Protein AF-A0A8S3ASA4-F1 (afdb_monomer_lite)

Organism: NCBI:txid392030

Secondary structure (DSSP, 8-state):
-EEE-TTS-HHHHHHHHHHHH-TT-S---EEE-HHHHTS----TT--------SS-----

Sequence (60 aa):
FVRLDGSMSIKKRGKIVDSFNNPESADFIFMLSSKAGGCGLNLIGANRLVMFDPDWNPAS

Foldseek 3Di:
DEEDDPVDDPVVVVVRLVLLQPPPHPDPDYHYDPRRPVPPGDRPSDDDDDDDDPDDDPDD

InterPro domains:
  IPR001650 Helicase, C-terminal domain-like [PF00271] (2-59)
  IPR001650 Helicase, C-terminal domain-like [PS51194] (1-60)
  IPR027417 P-loop containing nucleoside triphosphate hydrolase [G3DSA:3.40.50.300] (1-59)
  IPR027417 P-loop containing nucleoside triphosphate hydrolase [SSF52540] (2-60)
  IPR049730 SNF2/RAD5-like, C-terminal helicase domain [cd18793] (1-59)
  IPR050496 SNF2/RAD54 Helicase and DNA Repair [PTHR45629] (1-59)

pLDDT: mean 79.47, std 11.33, range [43.56, 90.44]

Structure (mmCIF, N/CA/C/O backbone):
data_AF-A0A8S3ASA4-F1
#
_entry.id   AF-A0A8S3ASA4-F1
#
loop_
_atom_site.group_PDB
_atom_site.id
_atom_site.type_symbol
_atom_site.label_atom_id
_atom_site.label_alt_id
_atom_site.label_comp_id
_atom_site.label_asym_id
_atom_site.label_entity_id
_atom_site.label_seq_id
_atom_site.pdbx_PDB_ins_code
_atom_site.Cartn_x
_atom_site.Cartn_y
_atom_site.Cartn_z
_atom_site.occupancy
_atom_site.B_iso_or_equiv
_atom_site.auth_seq_id
_atom_site.auth_comp_id
_atom_site.auth_asym_id
_atom_site.auth_atom_id
_atom_site.pdbx_PDB_model_num
ATOM 1 N N . PHE A 1 1 ? -10.966 -4.393 -3.187 1.00 77.31 1 PHE A N 1
ATOM 2 C CA . P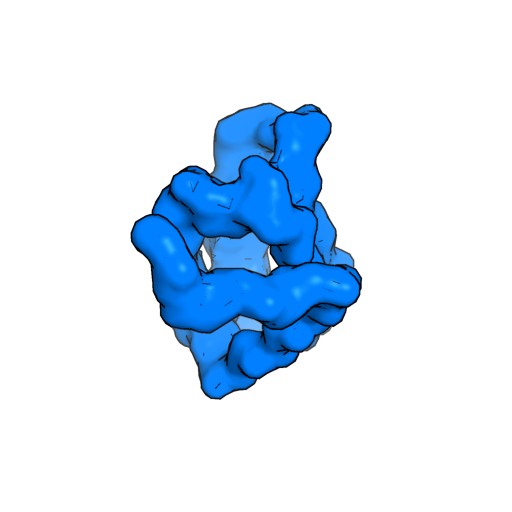HE A 1 1 ? -9.537 -4.190 -3.501 1.00 77.31 1 PHE A CA 1
ATOM 3 C C . PHE A 1 1 ? -9.319 -2.704 -3.680 1.00 77.31 1 PHE A C 1
ATOM 5 O O . PHE A 1 1 ? -10.185 -2.038 -4.240 1.00 77.31 1 PHE A O 1
ATOM 12 N N . VAL A 1 2 ? -8.175 -2.187 -3.242 1.00 86.62 2 VAL A N 1
ATOM 13 C CA . VAL A 1 2 ? -7.852 -0.762 -3.341 1.00 86.62 2 VAL A CA 1
ATOM 14 C C . VAL A 1 2 ? -6.691 -0.550 -4.294 1.00 86.62 2 VAL A C 1
ATOM 16 O O . VAL A 1 2 ? -5.825 -1.410 -4.436 1.00 86.62 2 VAL A O 1
ATOM 19 N N . ARG A 1 3 ? -6.677 0.598 -4.969 1.00 87.19 3 ARG A N 1
ATOM 20 C CA . ARG A 1 3 ? -5.622 0.992 -5.899 1.00 87.19 3 ARG A CA 1
ATOM 21 C C . ARG A 1 3 ? -5.106 2.374 -5.536 1.00 87.19 3 ARG A C 1
ATOM 23 O O . ARG A 1 3 ? -5.896 3.289 -5.312 1.00 87.19 3 ARG A O 1
ATOM 30 N N . LEU A 1 4 ? -3.788 2.524 -5.555 1.00 86.31 4 LEU A N 1
ATOM 31 C CA . LEU A 1 4 ? -3.109 3.804 -5.426 1.00 86.31 4 LEU A CA 1
ATOM 32 C C . LEU A 1 4 ? -2.176 3.992 -6.627 1.00 86.31 4 LEU A C 1
ATOM 34 O O . LEU A 1 4 ? -1.264 3.202 -6.880 1.00 86.31 4 LEU A O 1
ATOM 38 N N . ASP A 1 5 ? -2.424 5.068 -7.371 1.00 83.56 5 ASP A N 1
ATOM 39 C CA . ASP A 1 5 ? -1.612 5.483 -8.510 1.00 83.56 5 ASP A CA 1
ATOM 40 C C . ASP A 1 5 ? -1.226 6.968 -8.429 1.00 83.56 5 ASP A C 1
ATOM 42 O O . ASP A 1 5 ? -1.672 7.717 -7.552 1.00 83.56 5 ASP A O 1
ATOM 46 N N . GLY A 1 6 ? -0.357 7.393 -9.347 1.00 77.62 6 GLY A N 1
ATOM 47 C CA . GLY A 1 6 ? 0.208 8.742 -9.355 1.00 77.62 6 GLY A CA 1
ATOM 48 C C . GLY A 1 6 ? -0.814 9.862 -9.575 1.00 77.62 6 GLY A C 1
ATOM 49 O O . GLY A 1 6 ? -0.509 11.006 -9.251 1.00 77.62 6 GLY A O 1
ATOM 50 N N . SER A 1 7 ? -2.020 9.555 -10.066 1.00 81.00 7 SER A N 1
ATOM 51 C CA . SER A 1 7 ? -3.076 10.550 -10.300 1.00 81.00 7 SER A CA 1
ATOM 52 C C . SER A 1 7 ? -3.864 10.904 -9.032 1.00 81.00 7 SER A C 1
ATOM 54 O O . SER A 1 7 ? -4.584 11.902 -8.997 1.00 81.00 7 SER A O 1
ATOM 56 N N . MET A 1 8 ? -3.723 10.118 -7.957 1.00 81.88 8 MET A N 1
ATOM 57 C CA . MET A 1 8 ? -4.410 10.378 -6.695 1.00 81.88 8 MET A CA 1
ATOM 58 C C . MET A 1 8 ? -3.789 11.527 -5.898 1.00 81.88 8 MET A C 1
ATOM 60 O O . MET A 1 8 ? -2.580 11.557 -5.648 1.00 81.88 8 MET A O 1
ATOM 64 N N . SER A 1 9 ? -4.655 12.400 -5.376 1.00 82.88 9 SER A N 1
ATOM 65 C CA . SER A 1 9 ? -4.279 13.458 -4.437 1.00 82.88 9 SER A CA 1
ATOM 66 C C . SER A 1 9 ? -3.823 12.898 -3.086 1.00 82.88 9 SER A C 1
ATOM 68 O O . SER A 1 9 ? -4.304 11.860 -2.625 1.00 82.88 9 SER A O 1
ATOM 70 N N . ILE A 1 10 ? -2.934 13.628 -2.408 1.00 80.88 10 ILE A N 1
ATOM 71 C CA . ILE A 1 10 ? -2.348 13.243 -1.110 1.00 80.88 10 ILE A CA 1
ATOM 72 C C . ILE A 1 10 ? -3.435 12.924 -0.070 1.00 80.88 10 ILE A C 1
ATOM 74 O O . ILE A 1 10 ? -3.373 11.904 0.611 1.00 80.88 10 ILE A O 1
ATOM 78 N N . LYS A 1 11 ? -4.496 13.739 -0.010 1.00 83.38 11 LYS A N 1
ATOM 79 C CA . LYS A 1 11 ? -5.614 13.542 0.927 1.00 83.38 11 LYS A CA 1
ATOM 80 C C . LYS A 1 11 ? -6.364 12.227 0.691 1.00 83.38 11 LYS A C 1
ATOM 82 O O . LYS A 1 11 ? -6.825 11.603 1.642 1.00 83.38 11 LYS A O 1
ATOM 87 N N . LYS A 1 12 ? -6.501 11.802 -0.570 1.00 85.62 12 LYS A N 1
ATOM 88 C CA . LYS A 1 12 ? -7.153 10.533 -0.918 1.00 85.62 12 LYS A CA 1
ATOM 89 C C . LYS A 1 12 ? -6.230 9.342 -0.636 1.00 85.62 12 LYS A C 1
ATOM 91 O O . LYS A 1 12 ? -6.729 8.296 -0.242 1.00 85.62 12 LYS A O 1
ATOM 96 N N . ARG A 1 13 ? -4.906 9.515 -0.772 1.00 86.06 13 ARG A N 1
ATOM 97 C CA . ARG A 1 13 ? -3.904 8.489 -0.422 1.00 86.06 13 ARG A CA 1
ATOM 98 C C . ARG A 1 13 ? -3.977 8.113 1.056 1.00 86.06 13 ARG A C 1
ATOM 100 O O . ARG A 1 13 ? -4.113 6.933 1.340 1.00 86.06 13 ARG A O 1
ATOM 107 N N . GLY A 1 14 ? -3.973 9.098 1.960 1.00 85.75 14 GLY A N 1
ATOM 108 C CA . GLY A 1 14 ? -4.059 8.847 3.407 1.00 85.75 14 GLY A CA 1
ATOM 109 C C . GLY A 1 14 ? -5.286 8.014 3.782 1.00 85.75 14 GLY A C 1
ATOM 110 O O . GLY A 1 14 ? -5.147 6.929 4.325 1.00 85.75 14 GLY A O 1
ATOM 111 N N . LYS A 1 15 ? -6.477 8.434 3.333 1.00 88.81 15 LYS A N 1
ATOM 112 C CA . LYS A 1 15 ? -7.726 7.690 3.580 1.00 88.81 15 LYS A CA 1
ATOM 113 C C . LYS A 1 15 ? -7.687 6.242 3.092 1.00 88.81 15 LYS A C 1
ATOM 115 O O . LYS A 1 15 ? -8.252 5.364 3.730 1.00 88.81 15 LYS A O 1
ATOM 120 N N . ILE A 1 16 ? -7.071 6.012 1.936 1.00 88.62 16 ILE A N 1
ATOM 121 C CA . ILE A 1 16 ? -6.950 4.680 1.347 1.00 88.62 16 ILE A CA 1
ATOM 122 C C . ILE A 1 16 ? -5.994 3.800 2.164 1.00 88.62 16 ILE A C 1
ATOM 124 O O . ILE A 1 16 ? -6.300 2.635 2.400 1.00 88.62 16 ILE A O 1
ATOM 128 N N . VAL A 1 17 ? -4.871 4.358 2.621 1.00 88.44 17 VAL A N 1
ATOM 129 C CA . VAL A 1 17 ? -3.915 3.661 3.494 1.00 88.44 17 VAL A CA 1
ATOM 130 C C . VAL A 1 17 ? -4.560 3.321 4.836 1.00 88.44 17 VAL A C 1
ATOM 132 O O . VAL A 1 17 ? -4.470 2.180 5.276 1.00 88.44 17 VAL A O 1
ATOM 135 N N . ASP A 1 18 ? -5.271 4.269 5.444 1.00 89.31 18 ASP A N 1
ATOM 136 C CA . ASP A 1 18 ? -5.963 4.061 6.719 1.00 89.31 18 ASP A CA 1
ATOM 137 C C . ASP A 1 18 ? -7.051 2.984 6.596 1.00 89.31 18 ASP A C 1
ATOM 139 O O . ASP A 1 18 ? -7.155 2.097 7.438 1.00 89.31 18 ASP A O 1
ATOM 143 N N . SER A 1 19 ? -7.823 3.017 5.504 1.00 89.19 19 SER A N 1
ATOM 144 C CA . SER A 1 19 ? -8.850 2.012 5.215 1.00 89.19 19 SER A CA 1
ATOM 145 C C . SER A 1 19 ? -8.261 0.623 4.984 1.00 89.19 19 SER A C 1
ATOM 147 O O . SER A 1 19 ? -8.904 -0.362 5.320 1.00 89.19 19 SER A O 1
ATOM 149 N N . PHE A 1 20 ? -7.066 0.519 4.402 1.00 90.19 20 PHE A N 1
ATOM 150 C CA . PHE A 1 20 ? -6.397 -0.766 4.201 1.00 90.19 20 PHE A CA 1
ATOM 151 C C . PHE A 1 20 ? -5.738 -1.291 5.486 1.00 90.19 20 PHE A C 1
ATOM 153 O O . PHE A 1 20 ? -5.717 -2.491 5.729 1.00 90.19 20 PHE A O 1
ATOM 160 N N . ASN A 1 21 ? -5.234 -0.396 6.339 1.00 89.69 21 ASN A N 1
ATOM 161 C CA . ASN A 1 21 ? -4.661 -0.757 7.635 1.00 89.69 21 ASN A CA 1
ATOM 162 C C . ASN A 1 21 ? -5.717 -1.109 8.694 1.00 89.69 21 ASN A C 1
ATOM 164 O O . ASN A 1 21 ? -5.353 -1.623 9.750 1.00 89.69 21 ASN A O 1
ATOM 168 N N . ASN A 1 22 ? -7.000 -0.834 8.445 1.00 90.44 22 ASN A N 1
ATOM 169 C CA . ASN A 1 22 ? -8.069 -1.24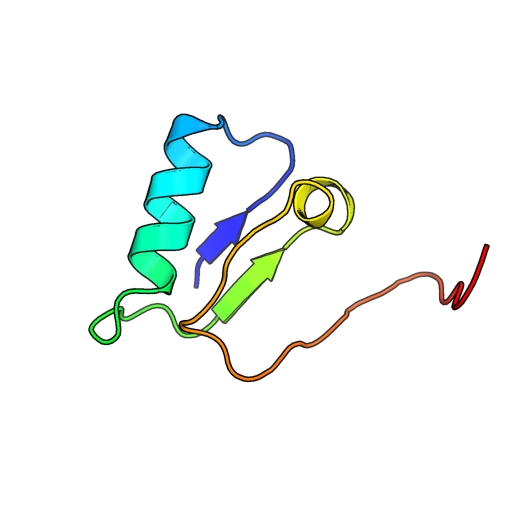0 9.345 1.00 90.44 22 ASN A CA 1
ATOM 170 C C . ASN A 1 22 ? -8.242 -2.775 9.299 1.00 90.44 22 ASN A C 1
ATOM 172 O O . ASN A 1 22 ? -8.571 -3.304 8.238 1.00 90.44 22 ASN A O 1
ATOM 176 N N . PRO A 1 23 ? -8.082 -3.500 10.422 1.00 84.75 23 PRO A N 1
ATOM 177 C CA . PRO A 1 23 ? -8.272 -4.950 10.455 1.00 84.75 23 PRO A CA 1
ATOM 178 C C . PRO A 1 23 ? -9.711 -5.401 10.152 1.00 84.75 23 PRO A C 1
ATOM 180 O O . PRO A 1 23 ? -9.914 -6.552 9.778 1.00 84.75 23 PRO A O 1
ATOM 183 N N . GLU A 1 24 ? -10.703 -4.513 10.266 1.00 87.75 24 GLU A N 1
ATOM 184 C CA . GLU A 1 24 ? -12.095 -4.771 9.864 1.00 87.75 24 GLU A CA 1
ATOM 185 C C . GLU A 1 24 ? -12.367 -4.444 8.384 1.00 87.75 24 GLU A C 1
ATOM 187 O O . GLU A 1 24 ? -13.503 -4.521 7.915 1.00 87.75 24 GLU A O 1
ATOM 192 N N . SER A 1 25 ? -11.341 -4.044 7.631 1.00 85.94 25 SER A N 1
ATOM 193 C CA . SER A 1 25 ? -11.485 -3.716 6.218 1.00 85.94 25 SER A CA 1
ATOM 194 C C . SER A 1 25 ? -11.856 -4.941 5.391 1.00 85.94 25 SER A C 1
ATOM 196 O O . SER A 1 25 ? -11.238 -6.000 5.490 1.00 85.94 25 SER A O 1
ATOM 198 N N . ALA A 1 26 ? -12.830 -4.777 4.497 1.00 84.75 26 ALA A N 1
ATOM 199 C CA . ALA A 1 26 ? -13.169 -5.793 3.502 1.00 84.75 26 ALA A CA 1
ATOM 200 C C . ALA A 1 26 ? -12.130 -5.875 2.362 1.00 84.75 26 ALA A C 1
ATOM 202 O O . ALA A 1 26 ? -12.208 -6.750 1.495 1.00 84.75 26 ALA A O 1
ATOM 203 N N . ASP A 1 27 ? -11.167 -4.949 2.319 1.00 85.12 27 ASP A N 1
ATOM 204 C CA . ASP A 1 27 ? -10.189 -4.858 1.246 1.00 85.12 27 ASP A CA 1
ATOM 205 C C . ASP A 1 27 ? -8.979 -5.771 1.464 1.00 85.12 27 ASP A C 1
ATOM 207 O O . ASP A 1 27 ? -8.014 -5.421 2.131 1.00 85.12 27 ASP A O 1
ATOM 211 N N . PHE A 1 28 ? -8.991 -6.927 0.799 1.00 85.50 28 PHE A N 1
ATOM 212 C CA . PHE A 1 28 ? -7.898 -7.906 0.872 1.00 85.50 28 PHE A CA 1
ATOM 213 C C . PHE A 1 28 ? -6.653 -7.545 0.038 1.00 85.50 28 PHE A C 1
ATOM 215 O O . PHE A 1 28 ? -5.539 -7.945 0.363 1.00 85.50 28 PHE A O 1
ATOM 222 N N . ILE A 1 29 ? -6.828 -6.817 -1.070 1.00 88.81 29 ILE A N 1
ATOM 223 C CA . ILE A 1 29 ? -5.757 -6.540 -2.042 1.00 88.81 29 ILE A CA 1
ATOM 224 C C . ILE A 1 29 ? -5.541 -5.039 -2.159 1.00 88.81 29 ILE A C 1
ATOM 226 O O . ILE A 1 29 ? -6.496 -4.294 -2.395 1.00 88.81 29 ILE A O 1
ATOM 230 N N . PHE A 1 30 ? -4.275 -4.630 -2.087 1.00 88.25 30 PHE A N 1
ATOM 231 C CA . PHE A 1 30 ? -3.823 -3.263 -2.298 1.00 88.25 30 PHE A CA 1
ATOM 232 C C . PHE A 1 30 ? -2.857 -3.199 -3.481 1.00 88.25 30 PHE A C 1
ATOM 234 O O . PHE A 1 30 ? -1.755 -3.741 -3.439 1.00 88.25 30 PHE A O 1
ATOM 241 N N . MET A 1 31 ? -3.281 -2.548 -4.559 1.00 88.88 31 MET A N 1
ATOM 242 C CA . MET A 1 31 ? -2.499 -2.414 -5.781 1.00 88.88 31 MET A CA 1
ATOM 243 C C . MET A 1 31 ? -1.749 -1.088 -5.797 1.00 88.88 31 MET A C 1
ATOM 245 O O . MET A 1 31 ? -2.352 -0.011 -5.765 1.00 88.88 31 MET A O 1
ATOM 249 N N . LEU A 1 32 ? -0.429 -1.186 -5.919 1.00 86.06 32 LEU A N 1
ATOM 250 C CA . LEU A 1 32 ? 0.480 -0.057 -6.045 1.00 86.06 32 LEU A CA 1
ATOM 251 C C . LEU A 1 32 ? 1.065 0.002 -7.447 1.00 86.06 32 LEU A C 1
ATOM 253 O O . LEU A 1 32 ? 1.615 -0.980 -7.934 1.00 86.06 32 LEU A O 1
ATOM 257 N N . SER A 1 33 ? 1.013 1.176 -8.075 1.00 80.69 33 SER A N 1
ATOM 258 C CA . SER A 1 33 ? 1.919 1.444 -9.196 1.00 80.69 33 SER A CA 1
ATOM 259 C C . SER A 1 33 ? 3.318 1.746 -8.651 1.00 80.69 33 SER A C 1
ATOM 261 O O . SER A 1 33 ? 3.426 2.531 -7.706 1.00 80.69 33 SER A O 1
ATOM 263 N N . SER A 1 34 ? 4.377 1.208 -9.262 1.00 70.12 34 SER A N 1
ATOM 264 C CA . SER A 1 34 ? 5.778 1.464 -8.871 1.00 70.12 34 SER A CA 1
ATOM 265 C C . SER A 1 34 ? 6.088 2.963 -8.747 1.00 70.12 34 SER A C 1
ATOM 267 O O . SER A 1 34 ? 6.657 3.418 -7.757 1.00 70.12 34 SER A O 1
ATOM 269 N N . LYS A 1 35 ? 5.570 3.770 -9.682 1.00 67.44 35 LYS A N 1
ATOM 270 C CA . LYS A 1 35 ? 5.699 5.237 -9.690 1.00 67.44 35 LYS A CA 1
ATOM 271 C C . LYS A 1 35 ? 4.996 5.944 -8.521 1.00 67.44 35 LYS A C 1
ATOM 273 O O . LYS A 1 35 ? 5.350 7.071 -8.190 1.00 67.44 35 LYS A O 1
ATOM 278 N N . ALA A 1 36 ? 3.999 5.312 -7.903 1.00 64.88 36 ALA A N 1
ATOM 279 C CA . ALA A 1 36 ? 3.285 5.851 -6.745 1.00 64.88 36 ALA A CA 1
ATOM 280 C C . ALA A 1 36 ? 3.717 5.224 -5.407 1.00 64.88 36 ALA A C 1
ATOM 282 O O . ALA A 1 36 ? 3.459 5.819 -4.363 1.00 64.88 36 ALA A O 1
ATOM 283 N N . GLY A 1 37 ? 4.398 4.072 -5.439 1.00 60.50 37 GLY A N 1
ATOM 284 C CA . GLY A 1 37 ? 4.983 3.415 -4.266 1.00 60.50 37 GLY A CA 1
ATOM 285 C C . GLY A 1 37 ? 6.253 4.091 -3.734 1.00 60.50 37 GLY A C 1
ATOM 286 O O . GLY A 1 37 ? 6.588 3.908 -2.570 1.00 60.50 37 GLY A O 1
ATOM 287 N N . GLY A 1 38 ? 6.921 4.931 -4.536 1.00 60.31 38 GLY A N 1
ATOM 288 C CA . GLY A 1 38 ? 8.139 5.659 -4.137 1.0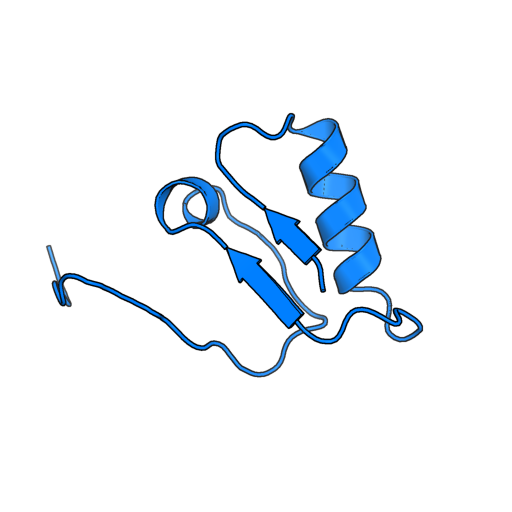0 60.31 38 GLY A CA 1
ATOM 289 C C . GLY A 1 38 ? 7.937 6.779 -3.105 1.00 60.31 38 GLY A C 1
ATOM 290 O O . GLY A 1 38 ? 8.894 7.422 -2.689 1.00 60.31 38 GLY A O 1
ATOM 291 N N . CYS A 1 39 ? 6.699 7.034 -2.683 1.00 63.16 39 CYS A N 1
ATOM 292 C CA . CYS A 1 39 ? 6.372 7.992 -1.635 1.00 63.16 39 CYS A CA 1
ATOM 293 C C . CYS A 1 39 ? 6.051 7.182 -0.375 1.00 63.16 39 CYS A C 1
ATOM 295 O O . CYS A 1 39 ? 4.938 6.686 -0.283 1.00 63.16 39 CYS A O 1
ATOM 297 N N . GLY A 1 40 ? 7.021 6.990 0.530 1.00 68.69 40 GLY A N 1
ATOM 298 C CA . GLY A 1 40 ? 6.953 6.061 1.672 1.00 68.69 40 GLY A CA 1
ATOM 299 C C . GLY A 1 40 ? 5.548 5.845 2.253 1.00 68.69 40 GLY A C 1
ATOM 300 O O . GLY A 1 40 ? 4.968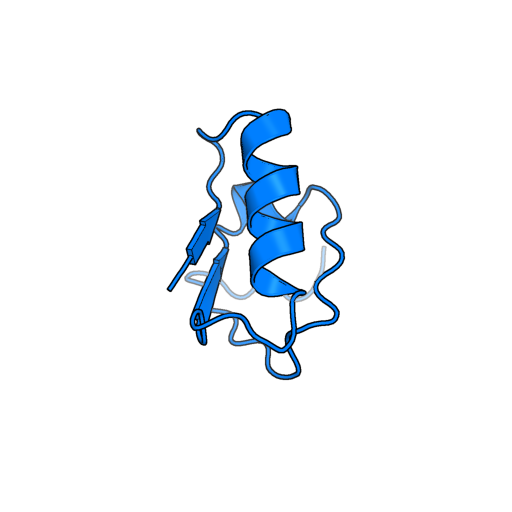 6.748 2.856 1.00 68.69 40 GLY A O 1
ATOM 301 N N . LEU A 1 41 ? 4.998 4.646 2.040 1.00 80.19 41 LEU A N 1
ATOM 302 C CA . LEU A 1 41 ? 3.695 4.217 2.550 1.00 80.19 41 LEU A CA 1
ATOM 303 C C . LEU A 1 41 ? 3.903 3.264 3.726 1.00 80.19 41 LEU A C 1
ATOM 305 O O . LEU A 1 41 ? 4.756 2.382 3.660 1.00 80.19 41 LEU A O 1
ATOM 309 N N . ASN A 1 42 ? 3.093 3.408 4.774 1.00 84.56 42 ASN A N 1
ATOM 310 C CA . ASN A 1 42 ? 3.090 2.488 5.907 1.00 84.56 42 ASN A CA 1
ATOM 311 C C . ASN A 1 42 ? 1.879 1.548 5.813 1.00 84.56 42 ASN A C 1
ATOM 313 O O . ASN A 1 42 ? 0.754 1.956 6.102 1.00 84.56 42 ASN A O 1
ATOM 317 N N . LEU A 1 43 ? 2.107 0.310 5.372 1.00 86.19 43 LEU A N 1
ATOM 318 C CA . LEU A 1 43 ? 1.071 -0.707 5.155 1.00 86.19 43 LEU A CA 1
ATOM 319 C C . LEU A 1 43 ? 1.201 -1.828 6.196 1.00 86.19 43 LEU A C 1
ATOM 321 O O . LEU A 1 43 ? 1.715 -2.901 5.898 1.00 86.19 43 LEU A O 1
ATOM 325 N N . ILE A 1 44 ? 0.742 -1.572 7.421 1.00 87.50 44 ILE A N 1
ATOM 326 C CA . ILE A 1 44 ? 0.780 -2.531 8.541 1.00 87.50 44 ILE A CA 1
ATOM 327 C C . ILE A 1 44 ? -0.254 -3.653 8.345 1.00 87.50 44 ILE A C 1
ATOM 329 O O . ILE A 1 44 ? -0.042 -4.775 8.794 1.00 87.50 44 ILE A O 1
ATOM 333 N N . GLY A 1 45 ? -1.361 -3.369 7.648 1.00 84.56 45 GLY A N 1
ATOM 334 C CA . GLY A 1 45 ? -2.419 -4.350 7.374 1.00 84.56 45 GLY A CA 1
ATOM 335 C C . GLY A 1 45 ? -2.027 -5.455 6.383 1.00 84.56 45 GLY A C 1
ATOM 336 O O . GLY A 1 45 ? -2.722 -6.464 6.290 1.00 84.56 45 GLY A O 1
ATOM 337 N N . ALA A 1 46 ? -0.917 -5.303 5.651 1.00 87.00 46 ALA A N 1
ATOM 338 C CA . ALA A 1 46 ? -0.419 -6.314 4.718 1.00 87.00 46 ALA A CA 1
ATOM 339 C C . ALA A 1 46 ? 0.695 -7.166 5.336 1.00 87.00 46 ALA A C 1
ATOM 341 O O . ALA A 1 46 ? 1.588 -6.662 6.008 1.00 87.00 46 ALA A O 1
ATOM 342 N N . ASN A 1 47 ? 0.705 -8.458 5.000 1.00 88.81 47 ASN A N 1
ATOM 343 C CA . ASN A 1 47 ? 1.790 -9.386 5.338 1.00 88.81 47 ASN A CA 1
ATOM 344 C C . ASN A 1 47 ? 2.476 -10.012 4.111 1.00 88.81 47 ASN A C 1
ATOM 346 O O . ASN A 1 47 ? 3.481 -10.707 4.255 1.00 88.81 47 ASN A O 1
ATOM 350 N N . ARG A 1 48 ? 1.937 -9.800 2.904 1.00 88.31 48 ARG A N 1
ATOM 351 C CA . ARG A 1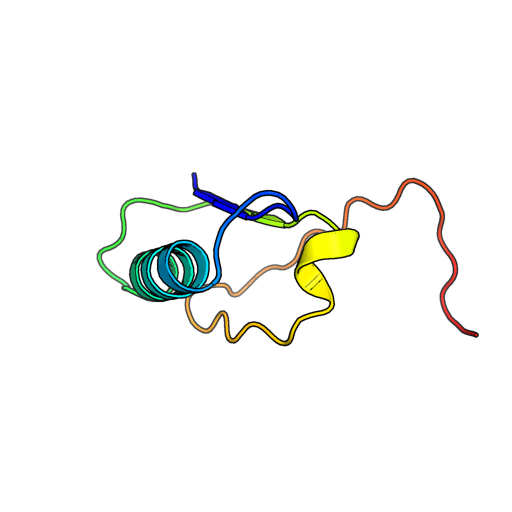 48 ? 2.509 -10.287 1.647 1.00 88.31 48 ARG A CA 1
ATOM 352 C C . ARG A 1 48 ? 2.641 -9.148 0.652 1.00 88.31 48 ARG A C 1
ATOM 354 O O . ARG A 1 48 ? 1.691 -8.406 0.421 1.00 88.31 48 ARG A O 1
ATOM 361 N N . LEU A 1 49 ? 3.810 -9.077 0.025 1.00 86.12 49 LEU A N 1
ATOM 362 C CA . LEU A 1 49 ? 4.093 -8.190 -1.092 1.00 86.12 49 LEU A CA 1
ATOM 363 C C . LEU A 1 49 ? 4.315 -9.043 -2.339 1.00 86.12 49 LEU A C 1
ATOM 365 O O . LEU A 1 49 ? 5.174 -9.923 -2.347 1.00 86.12 49 LEU A O 1
ATOM 369 N N . VAL A 1 50 ? 3.540 -8.776 -3.387 1.00 86.69 50 VAL A N 1
ATOM 370 C CA . VAL A 1 50 ? 3.751 -9.359 -4.714 1.00 86.69 50 VAL A CA 1
ATOM 371 C C . VAL A 1 50 ? 4.176 -8.229 -5.635 1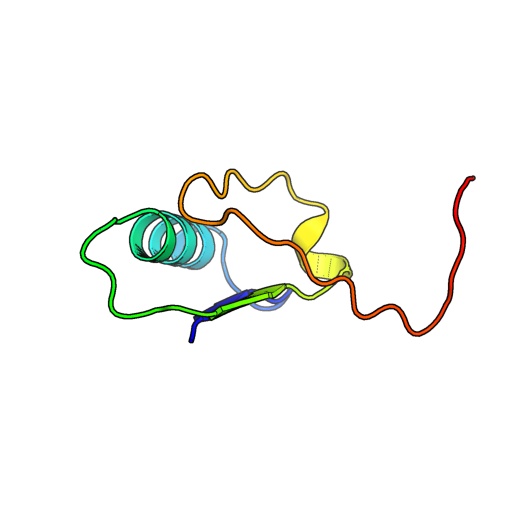.00 86.69 50 VAL A C 1
ATOM 373 O O . VAL A 1 50 ? 3.382 -7.339 -5.935 1.00 86.69 50 VAL A O 1
ATOM 376 N N . MET A 1 51 ? 5.440 -8.249 -6.048 1.00 83.06 51 MET A N 1
ATOM 377 C CA . MET A 1 51 ? 5.989 -7.251 -6.957 1.00 83.06 51 MET A CA 1
ATOM 378 C C . MET A 1 51 ? 5.833 -7.742 -8.394 1.00 83.06 51 MET A C 1
ATOM 380 O O . MET A 1 51 ? 6.436 -8.738 -8.785 1.00 83.06 51 MET A O 1
ATOM 384 N N . PHE A 1 52 ? 4.983 -7.058 -9.158 1.00 77.75 52 PHE A N 1
ATOM 385 C CA . PHE A 1 52 ? 4.855 -7.257 -10.599 1.00 77.75 52 PHE A CA 1
ATOM 386 C C . PHE A 1 52 ? 5.731 -6.222 -11.301 1.00 77.75 52 PHE A C 1
ATOM 388 O O . PHE A 1 52 ? 5.299 -5.087 -11.504 1.00 77.75 52 PHE A O 1
ATOM 395 N N . ASP A 1 53 ? 6.959 -6.615 -11.630 1.00 68.62 53 ASP A N 1
ATOM 396 C CA . ASP A 1 53 ? 7.894 -5.787 -12.392 1.00 68.62 53 ASP A CA 1
ATOM 397 C C . ASP A 1 53 ? 7.958 -6.254 -13.856 1.00 68.62 53 ASP A C 1
ATOM 399 O O . ASP A 1 53 ? 8.124 -7.454 -14.091 1.00 68.62 53 ASP A O 1
ATOM 403 N N . PRO A 1 54 ? 7.840 -5.352 -14.851 1.00 58.59 54 PRO A N 1
ATOM 404 C CA . PRO A 1 54 ? 8.204 -5.648 -16.236 1.00 58.59 54 PRO A CA 1
ATOM 405 C C . PRO A 1 54 ? 9.723 -5.711 -16.457 1.00 58.59 54 PRO A C 1
ATOM 407 O O . PRO A 1 54 ? 10.150 -6.373 -17.395 1.00 58.59 54 PRO A O 1
ATOM 410 N N . ASP A 1 55 ? 10.524 -5.061 -15.605 1.00 62.31 55 ASP A N 1
ATOM 411 C CA . ASP A 1 55 ? 11.987 -5.045 -15.693 1.00 62.31 55 ASP A CA 1
ATOM 412 C C . ASP A 1 55 ? 12.608 -5.245 -14.307 1.00 62.31 55 ASP A C 1
ATOM 414 O O . ASP A 1 55 ? 12.446 -4.439 -13.395 1.00 62.31 55 ASP A O 1
ATOM 418 N N . TRP A 1 56 ? 13.355 -6.336 -14.159 1.00 57.16 56 TRP A N 1
ATOM 419 C CA . TRP A 1 56 ? 14.176 -6.614 -12.988 1.00 57.16 56 TRP A CA 1
ATOM 420 C C . TRP A 1 56 ? 15.459 -5.770 -13.075 1.00 57.16 56 TRP A C 1
ATOM 422 O O . TRP A 1 56 ? 16.372 -6.124 -13.819 1.00 57.16 56 TRP A O 1
ATOM 432 N N . ASN A 1 57 ? 15.577 -4.684 -12.302 1.00 54.12 57 ASN A N 1
ATOM 433 C CA . ASN A 1 57 ? 16.889 -4.116 -11.961 1.00 54.12 57 ASN A CA 1
ATOM 434 C C . ASN A 1 57 ? 17.094 -4.157 -10.435 1.00 54.12 57 ASN A C 1
ATOM 436 O O . ASN A 1 57 ? 16.521 -3.333 -9.722 1.00 54.12 57 ASN A O 1
ATOM 440 N N . PRO A 1 58 ? 17.889 -5.107 -9.908 1.00 59.28 58 PRO A N 1
ATOM 441 C CA . PRO A 1 58 ? 17.999 -5.361 -8.478 1.00 59.28 58 PRO A CA 1
ATOM 442 C C . PRO A 1 58 ? 18.969 -4.403 -7.771 1.00 59.28 58 PRO A C 1
ATOM 444 O O . PRO A 1 58 ? 19.103 -4.489 -6.554 1.00 59.28 58 PRO A O 1
ATOM 447 N N . ALA A 1 59 ? 19.656 -3.513 -8.494 1.00 61.69 59 ALA A N 1
ATOM 448 C CA . ALA A 1 59 ? 20.529 -2.503 -7.910 1.00 61.69 59 ALA A CA 1
ATOM 449 C C . ALA A 1 59 ? 20.939 -1.459 -8.955 1.00 61.69 59 ALA A C 1
ATOM 451 O O . ALA A 1 59 ? 21.548 -1.786 -9.973 1.00 61.69 59 ALA A O 1
ATOM 452 N N . SER A 1 60 ? 20.711 -0.185 -8.662 1.00 43.56 60 SER A N 1
ATOM 453 C CA . SER A 1 60 ? 21.635 0.886 -9.046 1.00 43.56 60 SER A CA 1
ATOM 454 C C . SER A 1 60 ? 21.640 1.926 -7.941 1.00 43.56 60 SER A C 1
ATOM 456 O O . SER A 1 60 ? 20.528 2.309 -7.513 1.00 43.56 60 SER A O 1
#

Radius of gyration: 12.28 Å; chains: 1; bounding box: 35×24×27 Å